Protein AF-K1Y3C7-F1 (afdb_monomer_lite)

Sequence (66 aa):
MLSLRRKEGISLHRVKENFSSKYYLEFEKMAAAEVKKGNLAIDGDIIKIPPELLFLSDGIIRDLIL

Secondary structure (DSSP, 8-state):
--GGGSTT-EEHHHHHHHS-HHHHHHHHHHHHHHHHTTS-EEETTEEE--GGGGGGHHHHHHHH--

pLDDT: mean 84.42, std 8.74, range [49.88, 91.12]

Radius of gyration: 10.93 Å; chains: 1; bounding box: 25×22×26 Å

Structure (mmCIF, N/CA/C/O backbone):
data_AF-K1Y3C7-F1
#
_entry.id   AF-K1Y3C7-F1
#
loop_
_atom_site.group_PDB
_atom_site.id
_atom_site.type_symbol
_atom_site.label_atom_id
_atom_site.label_alt_id
_atom_site.label_comp_id
_atom_site.label_asym_id
_atom_site.label_entity_id
_atom_site.label_seq_id
_atom_site.pdbx_PDB_ins_code
_atom_site.Cartn_x
_atom_site.Cartn_y
_atom_site.Cartn_z
_atom_site.occupancy
_atom_site.B_iso_or_equiv
_atom_site.auth_seq_id
_atom_site.auth_comp_id
_atom_site.auth_asym_id
_atom_site.auth_atom_id
_atom_site.pdbx_PDB_model_num
ATOM 1 N N . MET A 1 1 ? -4.019 14.774 -4.335 1.00 49.88 1 MET A N 1
ATOM 2 C CA . MET A 1 1 ? -4.372 13.613 -3.484 1.00 49.88 1 MET A CA 1
ATOM 3 C C . MET A 1 1 ? -3.902 12.345 -4.176 1.00 49.88 1 MET A C 1
ATOM 5 O O . MET A 1 1 ? -4.358 12.097 -5.284 1.00 49.88 1 MET A O 1
ATOM 9 N N . LEU A 1 2 ? -2.987 11.592 -3.560 1.00 60.38 2 LEU A N 1
ATOM 10 C CA . LEU A 1 2 ? -2.540 10.285 -4.062 1.00 60.38 2 LEU A CA 1
ATOM 11 C C . LEU A 1 2 ? -3.710 9.290 -4.080 1.00 60.38 2 LEU A C 1
ATOM 13 O O . LEU A 1 2 ? -4.531 9.296 -3.160 1.00 60.38 2 LEU A O 1
ATOM 17 N N . SER A 1 3 ? -3.782 8.441 -5.108 1.00 69.06 3 SER A N 1
ATOM 18 C CA . SER A 1 3 ? -4.905 7.515 -5.332 1.00 69.06 3 SER A CA 1
ATOM 19 C C . SER A 1 3 ? -5.118 6.519 -4.181 1.00 69.06 3 SER A C 1
ATOM 21 O O . SER A 1 3 ? -6.233 6.057 -3.984 1.00 69.06 3 SER A O 1
ATOM 23 N N . LEU A 1 4 ? -4.101 6.293 -3.337 1.00 70.31 4 LEU A N 1
ATOM 24 C CA . LEU A 1 4 ? -4.172 5.510 -2.089 1.00 70.31 4 LEU A CA 1
ATOM 25 C C . LEU A 1 4 ? -5.259 5.965 -1.107 1.00 70.31 4 LEU A C 1
ATOM 27 O O . LEU A 1 4 ? -5.783 5.141 -0.364 1.00 70.31 4 LEU A O 1
ATOM 31 N N . ARG A 1 5 ? -5.581 7.267 -1.087 1.00 70.88 5 ARG A N 1
ATOM 32 C CA . ARG A 1 5 ? -6.641 7.834 -0.231 1.00 70.88 5 ARG A CA 1
ATOM 33 C C . ARG A 1 5 ? -8.029 7.740 -0.853 1.00 70.88 5 ARG A C 1
ATOM 35 O O . ARG A 1 5 ? -9.017 8.058 -0.197 1.00 70.88 5 ARG A O 1
ATOM 42 N N . ARG A 1 6 ? -8.110 7.402 -2.141 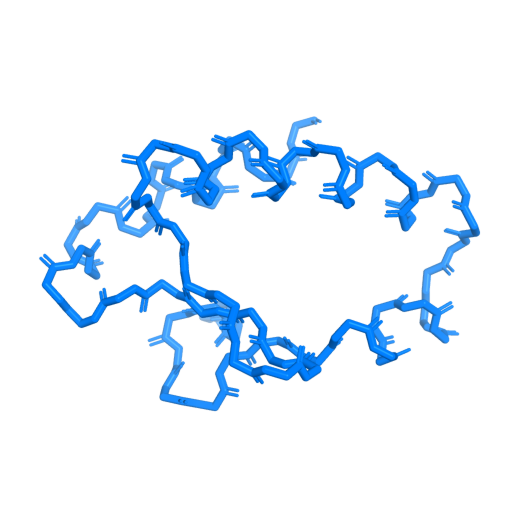1.00 74.88 6 ARG A N 1
ATOM 43 C CA . ARG A 1 6 ? -9.380 7.262 -2.849 1.00 74.88 6 ARG A CA 1
ATOM 44 C C . ARG A 1 6 ? -9.897 5.848 -2.664 1.00 74.88 6 ARG A C 1
ATOM 46 O O . ARG A 1 6 ? -9.127 4.903 -2.531 1.00 74.88 6 ARG A O 1
ATOM 53 N N . LYS A 1 7 ? -11.217 5.706 -2.755 1.00 67.62 7 LYS A N 1
ATOM 54 C CA . LYS A 1 7 ? -11.900 4.405 -2.725 1.00 67.62 7 LYS A CA 1
ATOM 55 C C . LYS A 1 7 ? -11.387 3.446 -3.812 1.00 67.62 7 LYS A C 1
ATOM 57 O O . LYS A 1 7 ? -11.442 2.235 -3.639 1.00 67.62 7 LYS A O 1
ATOM 62 N N . GLU A 1 8 ? -10.888 4.020 -4.905 1.00 77.19 8 GLU A N 1
ATOM 63 C CA . GLU A 1 8 ? -10.299 3.347 -6.066 1.00 77.19 8 GLU A CA 1
ATOM 64 C C . GLU A 1 8 ? -8.952 2.668 -5.763 1.00 77.19 8 GLU A C 1
ATOM 66 O O . GLU A 1 8 ? -8.633 1.671 -6.398 1.00 77.19 8 GLU A O 1
ATOM 71 N N . GLY A 1 9 ? -8.163 3.193 -4.816 1.00 84.44 9 GLY A N 1
ATOM 72 C CA . GLY A 1 9 ? -6.805 2.720 -4.545 1.00 84.44 9 GLY A CA 1
ATOM 73 C C . GLY A 1 9 ? -5.817 2.927 -5.703 1.00 84.44 9 GLY A C 1
ATOM 74 O O . GLY A 1 9 ? -5.987 3.785 -6.572 1.00 84.44 9 GLY A O 1
ATOM 75 N N . ILE A 1 10 ? -4.736 2.151 -5.686 1.00 86.75 10 ILE A N 1
ATOM 76 C CA . ILE A 1 10 ? -3.707 2.069 -6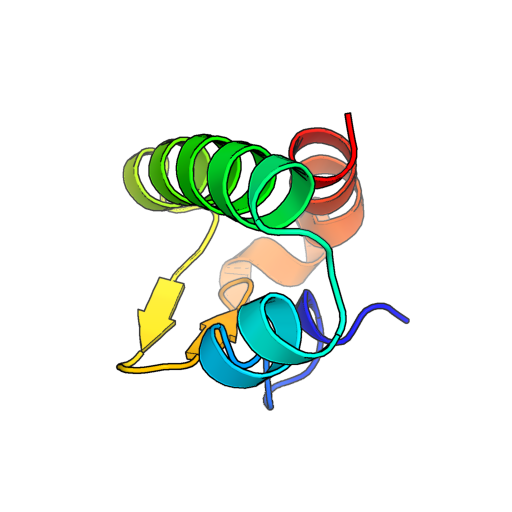.726 1.00 86.75 10 ILE A CA 1
ATOM 77 C C . ILE A 1 10 ? -3.698 0.650 -7.291 1.00 86.75 10 ILE A C 1
ATOM 79 O O . ILE A 1 10 ? -3.593 -0.308 -6.535 1.00 86.75 10 ILE A O 1
ATOM 83 N N . SER A 1 11 ? -3.747 0.526 -8.617 1.00 87.62 11 SER A N 1
ATOM 84 C CA . SER A 1 11 ? -3.537 -0.748 -9.315 1.00 87.62 11 SER A CA 1
ATOM 85 C C . SER A 1 11 ? -2.045 -1.085 -9.370 1.00 87.62 11 SER A C 1
ATOM 87 O O . SER A 1 11 ? -1.252 -0.293 -9.887 1.00 87.62 11 SER A O 1
ATOM 89 N N . LEU A 1 12 ? -1.669 -2.260 -8.865 1.00 86.62 12 LEU A N 1
ATOM 90 C CA . LEU A 1 12 ? -0.301 -2.779 -8.900 1.00 86.62 12 LEU A CA 1
ATOM 91 C C . LEU A 1 12 ? 0.171 -2.996 -10.336 1.00 86.62 12 LEU A C 1
ATOM 93 O O . LEU A 1 12 ? 1.295 -2.618 -10.673 1.00 86.62 12 LEU A O 1
ATOM 97 N N . HIS A 1 13 ? -0.706 -3.502 -11.205 1.00 87.50 13 HIS A N 1
ATOM 98 C CA . HIS A 1 13 ? -0.444 -3.605 -12.637 1.00 87.50 13 HIS A CA 1
ATOM 99 C C . HIS A 1 13 ? -0.065 -2.253 -13.249 1.00 87.50 13 HIS A C 1
ATOM 101 O O . HIS A 1 13 ? 0.962 -2.140 -13.916 1.00 87.50 13 HIS A O 1
ATOM 107 N N . ARG A 1 14 ? -0.833 -1.193 -12.959 1.00 85.38 14 ARG A N 1
ATOM 108 C CA . ARG A 1 14 ? -0.510 0.152 -13.456 1.00 85.38 14 ARG A CA 1
ATOM 109 C C . ARG A 1 14 ? 0.810 0.674 -12.902 1.00 85.38 14 ARG A C 1
ATOM 111 O O . ARG A 1 14 ? 1.533 1.342 -13.635 1.00 85.38 14 ARG A O 1
ATOM 118 N N . VAL A 1 15 ? 1.148 0.398 -11.641 1.00 85.06 15 VAL A N 1
ATOM 119 C CA . VAL A 1 15 ? 2.463 0.782 -11.093 1.00 85.06 15 VAL A CA 1
ATOM 120 C C . VAL A 1 15 ? 3.577 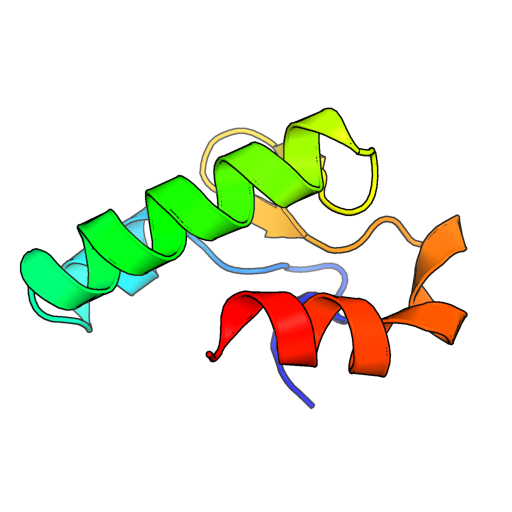0.059 -11.850 1.00 85.06 15 VAL A C 1
ATOM 122 O O . VAL A 1 15 ? 4.550 0.689 -12.251 1.00 85.06 15 VAL A O 1
ATOM 125 N N . LYS A 1 16 ? 3.412 -1.236 -12.123 1.00 86.75 16 LYS A N 1
ATOM 126 C CA . LYS A 1 16 ? 4.384 -2.036 -12.875 1.00 86.75 16 LYS A CA 1
ATOM 127 C C . LYS A 1 16 ? 4.589 -1.552 -14.315 1.00 86.75 16 LYS A C 1
ATOM 129 O O . LYS A 1 16 ? 5.703 -1.627 -14.817 1.00 86.75 16 LYS A O 1
ATOM 134 N N . GLU A 1 17 ? 3.535 -1.074 -14.974 1.00 89.25 17 GLU A N 1
ATOM 135 C CA . GLU A 1 17 ? 3.607 -0.553 -16.348 1.00 89.25 17 GLU A CA 1
ATOM 136 C C . GLU A 1 17 ? 4.215 0.852 -16.433 1.00 89.25 17 GLU A C 1
ATOM 138 O O . GLU A 1 17 ? 4.893 1.169 -17.407 1.00 89.25 17 GLU A O 1
ATOM 143 N N . ASN A 1 18 ? 3.964 1.705 -15.434 1.00 86.12 18 ASN A N 1
ATOM 144 C CA . ASN A 1 18 ? 4.375 3.114 -15.472 1.00 86.12 18 ASN A CA 1
ATOM 145 C C . ASN A 1 18 ? 5.735 3.381 -14.810 1.00 86.12 18 ASN A C 1
ATOM 147 O O . ASN A 1 18 ? 6.332 4.429 -15.056 1.00 86.12 18 ASN A O 1
ATOM 151 N N . PHE A 1 19 ? 6.230 2.469 -13.972 1.00 84.81 19 PHE A N 1
ATOM 152 C CA . PHE A 1 19 ? 7.500 2.617 -13.263 1.00 84.81 19 PHE A CA 1
ATOM 153 C C . PHE A 1 19 ? 8.491 1.525 -13.664 1.00 84.81 19 PHE A C 1
ATOM 155 O O . PHE A 1 19 ? 8.118 0.432 -14.083 1.00 84.81 19 PHE A O 1
ATOM 162 N N . SER A 1 20 ? 9.788 1.812 -13.521 1.00 87.19 20 SER A N 1
ATOM 163 C CA . SER A 1 20 ? 10.817 0.804 -13.778 1.00 87.19 20 SER A CA 1
ATOM 164 C C . SER A 1 20 ? 10.680 -0.373 -12.807 1.00 87.19 20 SER A C 1
ATOM 166 O O . SER A 1 20 ? 10.224 -0.218 -11.671 1.00 87.19 20 SER A O 1
ATOM 168 N N . SER A 1 21 ? 11.143 -1.556 -13.220 1.00 87.50 21 SER A N 1
ATOM 169 C CA . SER A 1 21 ? 11.064 -2.769 -12.395 1.00 87.50 21 SER A CA 1
ATOM 170 C C . SER A 1 21 ? 11.729 -2.603 -11.025 1.00 87.50 21 SER A C 1
ATOM 172 O O . SER A 1 21 ? 11.270 -3.198 -10.056 1.00 87.50 21 SER A O 1
ATOM 174 N N . LYS A 1 22 ? 12.773 -1.766 -10.929 1.00 87.88 22 LYS A N 1
ATOM 175 C CA . LYS A 1 22 ? 13.433 -1.437 -9.660 1.00 87.88 22 LYS A CA 1
ATOM 176 C C . LYS A 1 22 ? 12.481 -0.714 -8.702 1.00 87.88 22 LYS A C 1
ATOM 178 O O . LYS A 1 22 ? 12.321 -1.159 -7.572 1.00 87.88 22 LYS A O 1
ATOM 183 N N . TYR A 1 23 ? 11.830 0.353 -9.167 1.00 84.38 23 TYR A N 1
ATOM 184 C CA . TYR A 1 23 ? 10.882 1.113 -8.349 1.00 84.38 23 TYR A CA 1
ATOM 185 C C . TYR A 1 23 ? 9.648 0.285 -7.989 1.00 84.38 23 TYR A C 1
ATOM 187 O O . TYR A 1 23 ? 9.157 0.383 -6.871 1.00 84.38 23 TYR A O 1
ATOM 195 N N . TYR A 1 24 ? 9.180 -0.574 -8.900 1.00 87.38 24 TYR A N 1
ATOM 196 C CA . TYR A 1 24 ? 8.097 -1.510 -8.600 1.00 87.38 24 TYR A CA 1
ATOM 197 C C . TYR A 1 24 ? 8.478 -2.488 -7.475 1.00 87.38 24 TYR A C 1
ATOM 199 O O . TYR A 1 24 ? 7.701 -2.670 -6.545 1.00 87.38 24 TYR A O 1
ATOM 207 N N . LEU A 1 25 ? 9.679 -3.078 -7.518 1.00 89.31 25 LEU A N 1
ATOM 208 C CA . LEU A 1 25 ? 10.174 -3.991 -6.477 1.00 89.31 25 LEU A CA 1
ATOM 209 C C . LEU A 1 25 ? 10.342 -3.301 -5.116 1.00 89.31 25 LEU A C 1
ATOM 211 O O . LEU A 1 25 ? 10.001 -3.880 -4.084 1.00 89.31 25 LEU A O 1
ATOM 215 N N . GLU A 1 26 ? 10.865 -2.072 -5.100 1.00 88.75 26 GLU A N 1
ATOM 216 C CA . GLU A 1 26 ? 10.978 -1.269 -3.876 1.00 88.75 26 GLU A CA 1
ATOM 217 C C . GLU A 1 26 ? 9.591 -0.958 -3.301 1.00 88.75 26 GLU A C 1
ATOM 219 O O . GLU A 1 26 ? 9.335 -1.248 -2.130 1.00 88.75 26 GLU A O 1
ATOM 224 N N . PHE A 1 27 ? 8.665 -0.489 -4.142 1.00 87.12 27 PHE A N 1
ATOM 225 C CA . PHE A 1 27 ? 7.282 -0.230 -3.753 1.00 87.12 27 PHE A CA 1
ATOM 226 C C . PHE A 1 27 ? 6.589 -1.484 -3.210 1.00 87.12 27 PHE A C 1
ATOM 228 O O . PHE A 1 27 ? 5.979 -1.433 -2.147 1.00 87.12 27 PHE A O 1
ATOM 235 N N . GLU A 1 28 ? 6.702 -2.624 -3.895 1.00 87.88 28 GLU A N 1
ATOM 236 C CA . GLU A 1 28 ? 6.085 -3.887 -3.479 1.00 87.88 28 GLU A CA 1
ATOM 237 C C . GLU A 1 28 ? 6.607 -4.336 -2.108 1.00 87.88 28 GLU A C 1
ATOM 239 O O . GLU A 1 28 ? 5.830 -4.746 -1.243 1.00 87.88 28 GLU A O 1
ATOM 244 N N . LYS A 1 29 ? 7.913 -4.179 -1.859 1.00 90.31 29 LYS A N 1
ATOM 245 C CA . LYS A 1 29 ? 8.529 -4.488 -0.565 1.00 90.31 29 LYS A CA 1
ATOM 246 C C . LYS A 1 29 ? 8.007 -3.584 0.555 1.00 90.31 29 LYS A C 1
ATOM 248 O O . LYS A 1 29 ? 7.696 -4.086 1.638 1.00 90.31 29 LYS A O 1
ATOM 253 N N . MET A 1 30 ? 7.918 -2.275 0.317 1.00 89.69 30 MET A N 1
ATOM 254 C CA . MET A 1 30 ? 7.402 -1.316 1.302 1.00 89.69 30 MET A CA 1
ATOM 255 C C . MET A 1 30 ? 5.912 -1.538 1.562 1.00 89.69 30 MET A C 1
ATOM 257 O O . MET A 1 30 ? 5.486 -1.652 2.711 1.00 89.69 30 MET A O 1
ATOM 261 N N . ALA A 1 31 ? 5.128 -1.705 0.500 1.00 89.31 31 ALA A N 1
ATOM 262 C CA . ALA A 1 31 ? 3.705 -1.973 0.590 1.00 89.31 31 ALA A CA 1
ATOM 263 C C . ALA A 1 31 ? 3.421 -3.280 1.340 1.00 89.31 31 ALA A C 1
ATOM 265 O O . ALA A 1 31 ? 2.555 -3.302 2.209 1.00 89.31 31 ALA A O 1
ATOM 266 N N . ALA A 1 32 ? 4.192 -4.346 1.104 1.00 90.06 32 ALA A N 1
ATOM 267 C CA . ALA A 1 32 ? 4.061 -5.594 1.853 1.00 90.06 32 ALA A CA 1
ATOM 268 C C . ALA A 1 32 ? 4.329 -5.418 3.361 1.00 90.06 32 ALA A C 1
ATOM 270 O O . ALA A 1 32 ? 3.682 -6.074 4.181 1.00 90.06 32 ALA A O 1
ATOM 271 N N . ALA A 1 33 ? 5.262 -4.540 3.746 1.00 90.94 33 ALA A N 1
ATOM 272 C CA . ALA A 1 33 ? 5.512 -4.224 5.151 1.00 90.94 33 ALA A CA 1
ATOM 273 C C . ALA A 1 33 ? 4.319 -3.491 5.786 1.00 90.94 33 ALA A C 1
ATOM 275 O O . ALA A 1 33 ? 3.887 -3.858 6.879 1.00 90.94 33 ALA A O 1
ATOM 276 N N . GLU A 1 34 ? 3.742 -2.517 5.085 1.00 90.38 34 GLU A N 1
ATOM 277 C CA . GLU A 1 34 ? 2.572 -1.767 5.553 1.00 90.38 34 GLU A CA 1
ATOM 278 C C . GLU A 1 34 ? 1.292 -2.616 5.586 1.00 90.38 34 GLU A C 1
ATOM 280 O O . GLU A 1 34 ? 0.489 -2.488 6.510 1.00 90.38 34 GLU A O 1
ATOM 285 N N . VAL A 1 35 ? 1.131 -3.563 4.657 1.00 91.12 35 VAL A N 1
ATOM 286 C CA . VAL A 1 35 ? 0.042 -4.555 4.695 1.00 91.12 35 VAL A CA 1
ATOM 287 C C . VAL A 1 35 ? 0.150 -5.434 5.939 1.00 91.12 35 VAL A C 1
ATOM 289 O O . VAL A 1 35 ? -0.845 -5.647 6.627 1.00 91.12 35 VAL A O 1
ATOM 292 N N . LYS A 1 36 ? 1.356 -5.898 6.297 1.00 91.00 36 LYS A N 1
ATOM 293 C CA . LYS A 1 36 ? 1.567 -6.680 7.531 1.00 91.00 36 LYS A CA 1
ATOM 294 C C . LYS A 1 36 ? 1.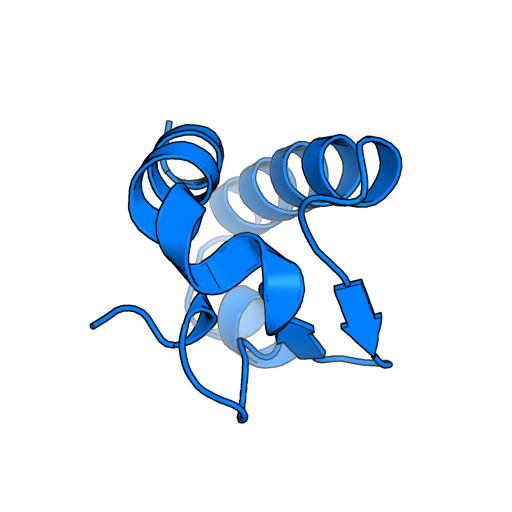245 -5.892 8.802 1.00 91.00 36 LYS A C 1
ATOM 296 O O . LYS A 1 36 ? 0.850 -6.497 9.793 1.00 91.00 36 LYS A O 1
ATOM 301 N N . LYS A 1 37 ? 1.412 -4.566 8.781 1.00 89.81 37 LYS A N 1
ATOM 302 C CA . LYS A 1 37 ? 1.029 -3.668 9.883 1.00 89.81 37 LYS A CA 1
ATOM 303 C C . LYS A 1 37 ? -0.477 -3.372 9.924 1.00 89.81 37 LYS A C 1
ATOM 305 O O . LYS A 1 37 ? -0.940 -2.801 10.903 1.00 89.81 37 LYS A O 1
ATOM 310 N N . GLY A 1 38 ? -1.229 -3.740 8.883 1.00 90.06 38 GLY A N 1
ATOM 311 C CA . GLY A 1 38 ? -2.644 -3.397 8.727 1.00 90.06 38 GLY A CA 1
ATOM 312 C C . GLY A 1 38 ? -2.888 -1.984 8.185 1.00 90.06 38 GLY A C 1
ATOM 313 O O . GLY A 1 38 ? -4.032 -1.548 8.126 1.00 90.06 38 GLY A O 1
ATOM 314 N N . ASN A 1 39 ? -1.837 -1.275 7.760 1.00 90.25 39 ASN A N 1
ATOM 315 C CA . ASN A 1 39 ? -1.923 0.099 7.256 1.00 90.25 39 ASN A CA 1
ATOM 316 C C . ASN A 1 39 ? -2.407 0.178 5.802 1.00 90.25 39 ASN A C 1
ATOM 318 O O . ASN A 1 39 ? -2.927 1.205 5.363 1.00 90.25 39 ASN A O 1
ATOM 322 N N . LEU A 1 40 ? -2.249 -0.915 5.057 1.00 90.75 40 LEU A N 1
ATOM 323 C CA . LEU A 1 40 ? -2.730 -1.074 3.692 1.00 90.75 40 LEU A CA 1
ATOM 324 C C . LEU A 1 40 ? -3.541 -2.357 3.568 1.00 90.75 40 LEU A C 1
ATOM 326 O O . LEU A 1 40 ? -3.223 -3.374 4.182 1.00 90.75 40 LEU A O 1
ATOM 330 N N . ALA A 1 41 ? -4.543 -2.317 2.699 1.00 89.69 41 ALA A N 1
ATOM 331 C CA . ALA A 1 41 ? -5.279 -3.489 2.262 1.00 89.69 41 ALA A CA 1
ATOM 332 C C . ALA A 1 41 ? -4.967 -3.778 0.789 1.00 89.69 41 ALA A C 1
ATOM 334 O O . ALA A 1 41 ? -4.957 -2.860 -0.037 1.00 89.69 41 ALA A O 1
ATOM 335 N N . ILE A 1 42 ? -4.745 -5.057 0.478 1.00 89.00 42 ILE A N 1
ATOM 336 C CA . ILE A 1 42 ? -4.678 -5.574 -0.893 1.00 89.00 42 ILE A CA 1
ATOM 337 C C . ILE A 1 42 ? -6.023 -6.222 -1.216 1.00 89.00 42 ILE A C 1
ATOM 339 O O . ILE A 1 42 ? -6.480 -7.110 -0.499 1.00 89.00 42 ILE A O 1
ATOM 343 N N . ASP A 1 43 ? -6.632 -5.779 -2.307 1.00 85.44 43 ASP A N 1
ATOM 344 C CA . ASP A 1 43 ? -7.883 -6.284 -2.859 1.00 85.44 43 ASP A CA 1
ATOM 345 C C . ASP A 1 43 ? -7.638 -6.675 -4.323 1.00 85.44 43 ASP A C 1
ATOM 347 O O . ASP A 1 43 ? -7.779 -5.869 -5.247 1.00 85.44 43 ASP A O 1
ATOM 351 N N . GLY A 1 44 ? -7.131 -7.895 -4.522 1.00 86.44 44 GLY A N 1
ATOM 352 C CA . GLY A 1 44 ? -6.661 -8.364 -5.826 1.00 86.44 44 GLY A CA 1
ATOM 353 C C . GLY A 1 44 ? -5.487 -7.528 -6.345 1.00 86.44 44 GLY A C 1
ATOM 354 O O . GLY A 1 44 ? -4.399 -7.567 -5.779 1.00 86.44 44 GLY A O 1
ATOM 355 N N . ASP A 1 45 ? -5.717 -6.778 -7.424 1.00 88.62 45 ASP A N 1
ATOM 356 C CA . ASP A 1 45 ? -4.725 -5.878 -8.036 1.00 88.62 45 ASP A CA 1
ATOM 357 C C . ASP A 1 45 ? -4.677 -4.490 -7.367 1.00 88.62 45 ASP A C 1
ATOM 359 O O . ASP A 1 45 ? -3.815 -3.675 -7.686 1.00 88.62 45 ASP A O 1
ATOM 363 N N . ILE A 1 46 ? -5.598 -4.187 -6.448 1.00 89.88 46 ILE A N 1
ATOM 364 C CA . ILE A 1 46 ? -5.738 -2.849 -5.871 1.00 89.88 46 ILE A CA 1
ATOM 365 C C . ILE A 1 46 ? -5.124 -2.791 -4.473 1.00 89.88 46 ILE A C 1
ATOM 367 O O . ILE A 1 46 ? -5.532 -3.519 -3.572 1.00 89.88 46 ILE A O 1
ATOM 371 N N . ILE A 1 47 ? -4.212 -1.842 -4.265 1.00 90.25 47 ILE A N 1
ATOM 372 C CA . ILE A 1 47 ? -3.734 -1.415 -2.949 1.00 90.25 47 ILE A CA 1
ATOM 373 C C . ILE A 1 47 ? -4.428 -0.124 -2.522 1.00 90.25 47 ILE A C 1
ATOM 375 O O . ILE A 1 47 ? -4.465 0.857 -3.265 1.00 90.25 47 ILE A O 1
ATOM 379 N N . LYS A 1 48 ? -4.953 -0.095 -1.297 1.00 91.06 48 LYS A N 1
ATOM 380 C CA . LYS A 1 48 ? -5.643 1.075 -0.734 1.00 91.06 48 LYS A CA 1
ATOM 381 C C . LYS A 1 48 ? -5.379 1.223 0.759 1.00 91.06 48 LYS A C 1
ATOM 383 O O . LYS A 1 48 ? -5.126 0.237 1.449 1.00 91.06 48 LYS A O 1
ATOM 388 N N . ILE A 1 49 ? -5.473 2.456 1.253 1.00 90.25 49 ILE A N 1
ATOM 389 C CA . ILE A 1 49 ? -5.505 2.722 2.694 1.00 90.25 49 ILE A CA 1
ATOM 390 C C . ILE A 1 49 ? -6.930 2.421 3.183 1.00 90.25 49 ILE A C 1
ATOM 392 O O . ILE A 1 49 ? -7.884 2.931 2.582 1.00 90.25 49 ILE A O 1
ATOM 396 N N . PRO A 1 50 ? -7.109 1.602 4.234 1.00 89.25 50 PRO A N 1
ATOM 397 C CA . PRO A 1 50 ? -8.425 1.337 4.799 1.00 89.25 50 PRO A CA 1
ATOM 398 C C . PRO A 1 50 ? -9.132 2.633 5.236 1.00 89.25 50 PRO A C 1
ATOM 400 O O . PRO A 1 50 ? -8.462 3.550 5.724 1.00 89.25 50 PRO A O 1
ATOM 403 N N . PRO A 1 51 ? -10.466 2.743 5.083 1.00 87.19 51 PRO A N 1
ATOM 404 C CA . PRO A 1 51 ? -11.223 3.942 5.456 1.00 87.19 51 PRO A CA 1
ATOM 405 C C . PRO A 1 51 ? -10.945 4.430 6.883 1.00 87.19 51 PRO A C 1
ATOM 407 O O . PRO A 1 51 ? -10.800 5.628 7.120 1.00 87.19 51 PRO A O 1
ATOM 410 N N . GLU A 1 52 ? -10.817 3.492 7.815 1.00 88.81 52 GLU A N 1
ATOM 411 C CA . GLU A 1 52 ? -10.526 3.722 9.224 1.00 88.81 52 GLU A CA 1
ATOM 412 C C . GLU A 1 52 ? -9.148 4.350 9.469 1.00 88.81 52 GLU A C 1
ATOM 414 O O . GLU A 1 52 ? -8.972 4.998 10.491 1.00 88.81 52 GLU A O 1
ATOM 419 N N . LEU A 1 53 ? -8.197 4.235 8.535 1.00 89.38 53 LEU A N 1
ATOM 420 C CA . LEU A 1 53 ? -6.833 4.770 8.649 1.00 89.38 53 LEU A CA 1
ATOM 421 C C . LEU A 1 53 ? -6.583 5.994 7.757 1.00 89.38 53 LEU A C 1
ATOM 423 O O . LEU A 1 53 ? -5.463 6.505 7.703 1.00 89.38 53 LEU A O 1
ATOM 427 N N . LEU A 1 54 ? -7.610 6.526 7.082 1.00 86.31 54 LEU A N 1
ATOM 428 C CA . LEU A 1 54 ? -7.460 7.695 6.203 1.00 86.31 54 LEU A CA 1
ATOM 429 C C . LEU A 1 54 ? -6.925 8.934 6.936 1.00 86.31 54 LEU A C 1
ATOM 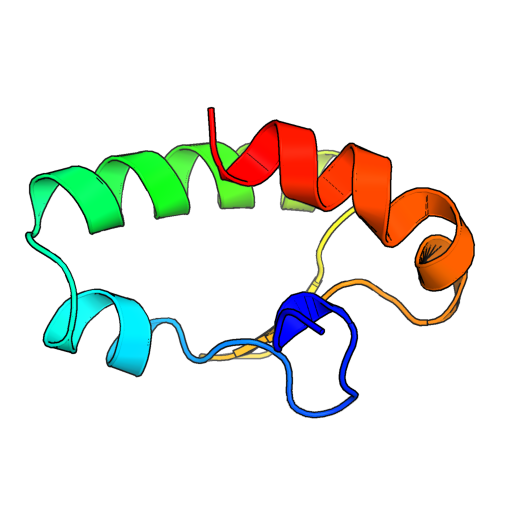431 O O . LEU A 1 54 ? -6.212 9.739 6.331 1.00 86.31 54 LEU A O 1
ATOM 435 N N . PHE A 1 55 ? -7.202 9.067 8.234 1.00 87.56 55 PHE A N 1
ATOM 436 C CA . PHE A 1 55 ? -6.669 10.150 9.065 1.00 87.56 55 PHE A CA 1
ATOM 437 C C . PHE A 1 55 ? -5.144 10.061 9.278 1.00 87.56 55 PHE A C 1
ATOM 439 O O . PHE A 1 55 ? -4.509 11.078 9.535 1.00 87.56 55 PHE A O 1
ATOM 446 N N . LEU A 1 56 ? -4.548 8.872 9.111 1.00 86.94 56 LEU A N 1
ATOM 447 C CA . LEU A 1 56 ? -3.098 8.625 9.159 1.00 86.94 56 LEU A CA 1
ATOM 448 C C . LEU A 1 56 ? -2.462 8.551 7.767 1.00 86.94 56 LEU A C 1
ATOM 450 O O . LEU A 1 56 ? -1.274 8.249 7.643 1.00 86.94 56 LEU A O 1
ATOM 454 N N . SER A 1 57 ? -3.236 8.823 6.713 1.00 86.31 57 SER A N 1
ATOM 455 C CA . SER A 1 57 ? -2.810 8.576 5.335 1.00 86.31 57 SER A CA 1
ATOM 456 C C . SER A 1 57 ? -1.498 9.257 4.959 1.00 86.31 57 SER A C 1
ATOM 458 O O . SER A 1 57 ? -0.714 8.664 4.230 1.00 86.31 57 SER A O 1
ATOM 460 N N . ASP A 1 58 ? -1.221 10.460 5.464 1.00 85.19 58 ASP A N 1
ATOM 461 C CA . ASP A 1 58 ? 0.040 11.160 5.191 1.00 85.19 58 ASP A CA 1
ATOM 462 C C . ASP A 1 58 ? 1.266 10.450 5.776 1.00 85.19 58 ASP A C 1
ATOM 464 O O . ASP A 1 58 ? 2.310 10.420 5.128 1.00 85.19 58 ASP A O 1
ATOM 468 N N . GLY A 1 59 ? 1.138 9.837 6.957 1.00 86.12 59 GLY A N 1
ATOM 469 C CA . GLY A 1 59 ? 2.206 9.034 7.558 1.00 86.12 59 GLY A CA 1
ATOM 470 C C . GLY A 1 59 ? 2.449 7.747 6.774 1.00 86.12 59 GLY A C 1
ATOM 471 O O . GLY A 1 59 ? 3.576 7.466 6.384 1.00 86.12 59 GLY A O 1
ATOM 472 N N . ILE A 1 60 ? 1.371 7.032 6.441 1.00 85.69 60 ILE A N 1
ATOM 473 C CA . ILE A 1 60 ? 1.437 5.781 5.666 1.00 85.69 60 ILE A CA 1
ATOM 474 C C . ILE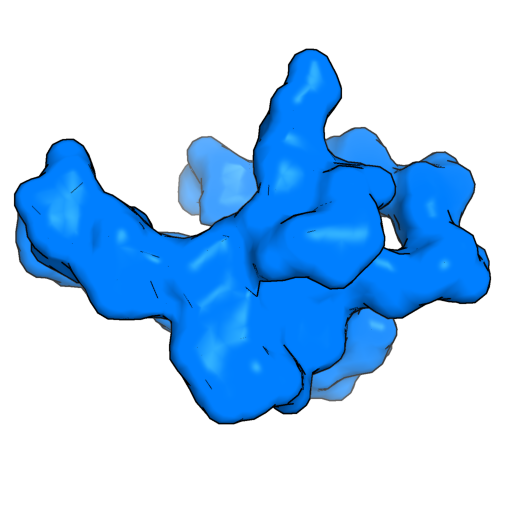 A 1 60 ? 2.034 6.031 4.273 1.00 85.69 60 ILE A C 1
ATOM 476 O O . ILE A 1 60 ? 2.854 5.263 3.782 1.00 85.69 60 ILE A O 1
ATOM 480 N N . ILE A 1 61 ? 1.649 7.134 3.627 1.00 85.88 61 ILE A N 1
ATOM 481 C CA . ILE A 1 61 ? 2.183 7.534 2.321 1.00 85.88 61 ILE A CA 1
ATOM 482 C C . ILE A 1 61 ? 3.668 7.885 2.409 1.00 85.88 61 ILE A C 1
ATOM 484 O O . ILE A 1 61 ? 4.428 7.532 1.511 1.00 85.88 61 ILE A O 1
ATOM 488 N N . ARG A 1 62 ? 4.087 8.594 3.461 1.00 84.12 62 ARG A N 1
ATOM 489 C CA . ARG A 1 62 ? 5.498 8.936 3.662 1.00 84.12 62 ARG A CA 1
ATOM 490 C C . ARG A 1 62 ? 6.358 7.679 3.766 1.00 84.12 62 ARG A C 1
ATOM 492 O O . ARG A 1 62 ? 7.433 7.647 3.178 1.00 84.12 62 ARG A O 1
ATOM 499 N N . ASP A 1 63 ? 5.850 6.654 4.437 1.00 81.81 63 ASP A N 1
ATOM 500 C CA . ASP A 1 63 ? 6.529 5.367 4.581 1.00 81.81 63 ASP A CA 1
ATOM 501 C C . ASP A 1 63 ? 6.547 4.543 3.276 1.00 81.81 63 ASP A C 1
ATOM 503 O O . ASP A 1 63 ? 7.319 3.597 3.176 1.00 81.81 63 ASP A O 1
ATOM 507 N N . LEU A 1 64 ? 5.745 4.902 2.263 1.00 78.88 64 LEU A N 1
ATOM 508 C CA . LEU A 1 64 ? 5.697 4.253 0.941 1.00 78.88 64 LEU A CA 1
ATOM 509 C C . LEU A 1 64 ? 6.566 4.921 -0.138 1.00 78.88 64 LEU A C 1
ATOM 511 O O . LEU A 1 64 ? 6.794 4.311 -1.179 1.00 78.88 64 LEU A O 1
ATOM 515 N N . ILE A 1 65 ? 6.965 6.184 0.045 1.00 67.75 65 ILE A N 1
ATOM 516 C CA . ILE A 1 65 ? 7.652 7.005 -0.980 1.00 67.75 65 ILE A CA 1
ATOM 517 C C . ILE A 1 65 ? 9.156 7.182 -0.664 1.00 67.75 65 ILE A C 1
ATOM 519 O O . ILE A 1 65 ? 9.872 7.846 -1.412 1.00 67.75 65 ILE A O 1
ATOM 523 N N . LEU A 1 66 ? 9.639 6.600 0.436 1.00 52.56 66 LEU A N 1
ATOM 524 C CA . LEU A 1 66 ? 11.025 6.724 0.904 1.00 52.56 66 LEU A CA 1
ATOM 525 C C . LEU A 1 66 ? 12.019 5.823 0.162 1.00 52.56 66 LEU A C 1
ATOM 527 O O . LEU A 1 66 ? 11.758 4.606 0.060 1.00 52.56 66 LEU A O 1
#

Foldseek 3Di:
DPQQLPPQADFLVVCPVPDPPVLSVLLVVLLVVCVVVVQWDDDPRGIHGDPVCSVVVVVSVVSRPD